Protein AF-A0A3N2MY86-F1 (afdb_monomer)

Radius of gyration: 23.0 Å; Cα contacts (8 Å, |Δi|>4): 334; chains: 1; bounding box: 33×44×79 Å

Secondary structure (DSSP, 8-state):
-HHHHHHHHHHHHHHTTSSSSSGGG----EEEEEEEESSEEETTEEEEETTSEEEEEEEEEE-SSS-EEE--EEEEETTEEEEEE-TTPEEEEE-TTSPSEEEEEEEEEEEEETTS--EEEEEEEEEEEESSGGGS-SSPBPSEEEEEEEE---

Mean predicted aligned error: 8.92 Å

Sequence (154 aa):
MKKLLYLLLLLPLAFAVSSCSDDDNKVPDVTIRTTVSGGVMKDNVIYVVQGETLGVEVTMVNHTGDDGQMGVITFFLDHYNIGQALSPEVFEIDTESMPLGIHLLQAQMPVYVVNYPICWGYFDYPVKVVASADDLPDTPDEPTITGSVTIKND

Nearest PDB structures (foldseek):
  5oj6-assembly1_B-2  TM=5.202E-01  e=7.966E-02  Gallus gallus
  5x83-assembly1_A  TM=4.867E-01  e=2.091E+00  Homo sapiens
  5gni-assembly1_B  TM=3.822E-01  e=2.202E+00  Homo sapiens
  1s9c-assembly6_L  TM=3.381E-01  e=8.481E+00  Homo sapiens

pLDDT: mean 87.94, std 14.54, range [45.03, 98.31]

Structure (mmCIF, N/CA/C/O backbone):
data_AF-A0A3N2MY86-F1
#
_entry.id   AF-A0A3N2MY86-F1
#
loop_
_atom_site.group_PDB
_atom_site.id
_atom_site.type_symbol
_atom_site.label_atom_id
_atom_site.label_alt_id
_atom_site.label_comp_id
_atom_site.label_asym_id
_atom_site.label_entity_id
_atom_site.label_seq_id
_atom_site.pdbx_PDB_ins_code
_atom_site.Cartn_x
_atom_site.Cartn_y
_atom_site.Cartn_z
_atom_site.occupancy
_atom_site.B_iso_or_equiv
_atom_site.auth_seq_id
_atom_site.auth_comp_id
_atom_site.auth_asym_id
_atom_site.auth_atom_id
_atom_site.pdbx_PDB_model_num
ATOM 1 N N . MET A 1 1 ? 15.349 25.461 -61.480 1.00 52.12 1 MET A N 1
ATOM 2 C CA . MET A 1 1 ? 16.018 25.694 -60.177 1.00 52.12 1 MET A CA 1
ATOM 3 C C . MET A 1 1 ? 15.072 26.159 -59.063 1.00 52.12 1 MET A C 1
ATOM 5 O O . MET A 1 1 ? 15.226 25.689 -57.951 1.00 52.12 1 MET A O 1
ATOM 9 N N . LYS A 1 2 ? 14.045 26.989 -59.323 1.00 55.88 2 LYS A N 1
ATOM 10 C CA . LYS A 1 2 ? 13.108 27.459 -58.272 1.00 55.88 2 LYS A CA 1
ATOM 11 C C . LYS A 1 2 ? 12.233 26.351 -57.652 1.00 55.88 2 LYS A C 1
ATOM 13 O O . LYS A 1 2 ? 11.945 26.395 -56.470 1.00 55.88 2 LYS A O 1
ATOM 18 N N . LYS A 1 3 ? 11.872 25.318 -58.428 1.00 59.22 3 LYS A N 1
ATOM 19 C CA . LYS A 1 3 ? 11.037 24.188 -57.968 1.00 59.22 3 LYS A CA 1
ATOM 20 C C . LYS A 1 3 ? 11.732 23.251 -56.965 1.00 59.22 3 LYS A C 1
ATOM 22 O O . LYS A 1 3 ? 11.047 22.617 -56.179 1.00 59.22 3 LYS A O 1
ATOM 27 N N . LEU A 1 4 ? 13.070 23.203 -56.964 1.00 69.06 4 LEU A N 1
ATOM 28 C CA . LEU A 1 4 ? 13.841 22.383 -56.019 1.00 69.06 4 LEU A CA 1
ATOM 29 C C . LEU A 1 4 ? 13.931 23.040 -54.629 1.00 69.06 4 LEU A C 1
ATOM 31 O O . LEU A 1 4 ? 13.906 22.351 -53.618 1.00 69.06 4 LEU A O 1
ATOM 35 N N . LEU A 1 5 ? 13.979 24.378 -54.584 1.00 66.56 5 LEU A N 1
ATOM 36 C CA . LEU A 1 5 ? 13.996 25.158 -53.340 1.00 66.56 5 LEU A CA 1
ATOM 37 C C . LEU A 1 5 ? 12.695 25.000 -52.541 1.00 66.56 5 LEU A C 1
ATOM 39 O O . LEU A 1 5 ? 12.749 24.870 -51.324 1.00 66.56 5 LEU A O 1
ATOM 43 N N . TYR A 1 6 ? 11.540 24.935 -53.216 1.00 69.06 6 TYR A N 1
ATOM 44 C CA . TYR A 1 6 ? 10.259 24.664 -52.551 1.00 69.06 6 TYR A CA 1
ATOM 45 C C . TYR A 1 6 ? 10.189 23.251 -51.946 1.00 69.06 6 TYR A C 1
ATOM 47 O O . TYR A 1 6 ? 9.559 23.070 -50.911 1.00 69.06 6 TYR A O 1
ATOM 55 N N . LEU A 1 7 ? 10.866 22.266 -52.548 1.00 67.62 7 LEU A N 1
ATOM 56 C CA . LEU A 1 7 ? 10.929 20.894 -52.030 1.00 67.62 7 LEU A CA 1
ATOM 57 C C . LEU A 1 7 ? 11.867 20.778 -50.812 1.00 67.62 7 LEU A C 1
ATOM 59 O O . LEU A 1 7 ? 11.556 20.065 -49.865 1.00 67.62 7 LEU A O 1
ATOM 63 N N . LEU A 1 8 ? 12.974 21.530 -50.799 1.00 70.12 8 LEU A N 1
ATOM 64 C CA . LEU A 1 8 ? 13.902 21.616 -49.661 1.00 70.12 8 LEU A CA 1
ATOM 65 C C . LEU A 1 8 ? 13.293 22.319 -48.435 1.00 70.12 8 LEU A C 1
ATOM 67 O O . LEU A 1 8 ? 13.611 21.953 -47.309 1.00 70.12 8 LEU A O 1
ATOM 71 N N . LEU A 1 9 ? 12.393 23.285 -48.643 1.00 71.62 9 LEU A N 1
ATOM 72 C CA . LEU A 1 9 ? 11.660 23.975 -47.570 1.00 71.62 9 LEU A CA 1
ATOM 73 C C . LEU A 1 9 ? 10.541 23.127 -46.938 1.00 71.62 9 LEU A C 1
ATOM 75 O O . LEU A 1 9 ? 10.149 23.398 -45.808 1.00 71.62 9 LEU A O 1
ATOM 79 N N . LEU A 1 10 ? 10.052 22.095 -47.635 1.00 67.50 10 LEU A N 1
ATOM 80 C CA . LEU A 1 10 ? 9.068 21.134 -47.110 1.00 67.50 10 LEU A CA 1
ATOM 81 C C . LEU A 1 10 ? 9.710 19.966 -46.345 1.00 67.50 10 LEU A C 1
ATOM 83 O O . LEU A 1 10 ? 9.037 19.294 -45.568 1.00 67.50 10 LEU A O 1
ATOM 87 N N . LEU A 1 11 ? 11.012 19.741 -46.532 1.00 66.69 11 LEU A N 1
ATOM 88 C CA . LEU A 1 11 ? 11.768 18.675 -45.881 1.00 66.69 11 LEU A CA 1
ATOM 89 C C . LEU A 1 11 ? 11.749 18.741 -44.333 1.00 66.69 11 LEU A C 1
ATOM 91 O O . LEU A 1 11 ? 11.503 17.704 -43.721 1.00 66.69 11 LEU A O 1
ATOM 95 N N . PRO A 1 12 ? 11.922 19.905 -43.666 1.00 66.06 12 PRO A N 1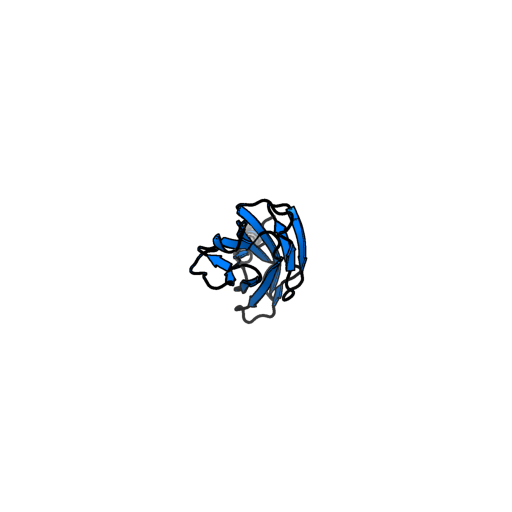
ATOM 96 C CA . PRO A 1 12 ? 11.837 19.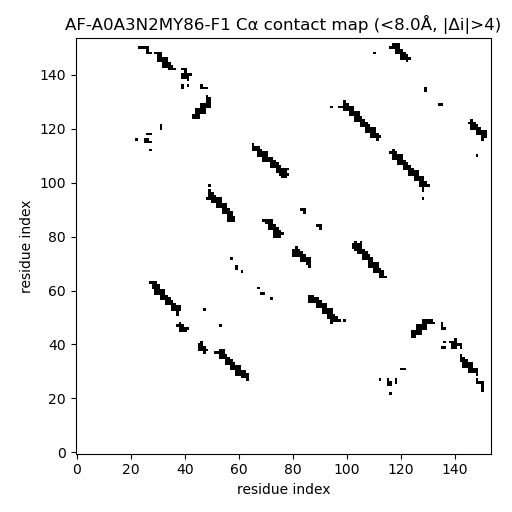971 -42.204 1.00 66.06 12 PRO A CA 1
ATOM 97 C C . PRO A 1 12 ? 10.427 19.701 -41.650 1.00 66.06 12 PRO A C 1
ATOM 99 O O . PRO A 1 12 ? 10.318 19.219 -40.528 1.00 66.06 12 PRO A O 1
ATOM 102 N N . LEU A 1 13 ? 9.350 19.922 -42.421 1.00 61.88 13 LEU A N 1
ATOM 103 C CA . LEU A 1 13 ? 7.991 19.542 -41.998 1.00 61.88 13 LEU A CA 1
ATOM 104 C C . LEU A 1 13 ? 7.772 18.022 -42.034 1.00 61.88 13 LEU A C 1
ATOM 106 O O . LEU A 1 13 ? 7.008 17.504 -41.226 1.00 61.88 13 LEU A O 1
ATOM 110 N N . ALA A 1 14 ? 8.452 17.305 -42.935 1.00 60.44 14 ALA A N 1
ATOM 111 C CA . ALA A 1 14 ? 8.375 15.846 -43.015 1.00 60.44 14 ALA A CA 1
ATOM 112 C C . ALA A 1 14 ? 9.089 15.145 -41.842 1.00 60.44 14 ALA A C 1
ATOM 114 O O . ALA A 1 14 ? 8.713 14.034 -41.483 1.00 60.44 14 ALA A O 1
ATOM 115 N N . PHE A 1 15 ? 10.075 15.803 -41.221 1.00 58.47 15 PHE A N 1
ATOM 116 C CA . PHE A 1 15 ? 10.770 15.308 -40.024 1.00 58.47 15 PHE A CA 1
ATOM 117 C C . PHE A 1 15 ? 10.183 15.837 -38.704 1.00 58.47 15 PHE A C 1
ATOM 119 O O . PHE A 1 15 ? 10.500 15.311 -37.643 1.00 58.47 15 PHE A O 1
ATOM 126 N N . ALA A 1 16 ? 9.310 16.849 -38.743 1.00 55.91 16 ALA A N 1
ATOM 127 C CA . ALA A 1 16 ? 8.675 17.406 -37.546 1.00 55.91 16 ALA A CA 1
ATOM 128 C C . ALA A 1 16 ? 7.523 16.540 -36.995 1.00 55.91 16 ALA A C 1
ATOM 130 O O . ALA A 1 16 ? 7.102 16.746 -35.863 1.00 55.91 16 ALA A O 1
ATOM 131 N N . VAL A 1 17 ? 7.015 15.573 -37.768 1.00 52.97 17 VAL A N 1
ATOM 132 C CA . VAL A 1 17 ? 5.891 14.703 -37.364 1.00 52.97 17 VAL A CA 1
ATOM 133 C C . VAL A 1 17 ? 6.319 13.342 -36.806 1.00 52.97 17 VAL A C 1
ATOM 135 O O . VAL A 1 17 ? 5.466 12.586 -36.361 1.00 52.97 17 VAL A O 1
ATOM 138 N N . SER A 1 18 ? 7.616 13.013 -36.802 1.00 51.50 18 SER A N 1
ATOM 139 C CA . SER A 1 18 ? 8.120 11.721 -36.304 1.00 51.50 18 SER A CA 1
ATOM 140 C C . SER A 1 18 ? 8.652 11.763 -34.865 1.00 51.50 18 SER A C 1
ATOM 142 O O . SER A 1 18 ? 9.237 10.784 -34.420 1.00 51.50 18 SER A O 1
ATOM 144 N N . SER A 1 19 ? 8.510 12.887 -34.152 1.00 45.56 19 SER A N 1
ATOM 145 C CA . SER A 1 19 ? 9.063 13.067 -32.794 1.00 45.56 19 SER A CA 1
ATOM 146 C C . SER A 1 19 ? 8.036 12.902 -31.663 1.00 45.56 19 SER A C 1
ATOM 148 O O . SER A 1 19 ? 8.399 13.068 -30.503 1.00 45.56 19 SER A O 1
ATOM 150 N N . CYS A 1 20 ? 6.774 12.601 -31.969 1.00 51.84 20 CYS A N 1
ATOM 151 C CA . CYS A 1 20 ? 5.710 12.494 -30.969 1.00 51.84 20 CYS A CA 1
ATOM 152 C C . CYS A 1 20 ? 4.782 11.323 -31.312 1.00 51.84 20 CYS A C 1
ATOM 154 O O . CYS A 1 20 ? 3.757 11.550 -31.954 1.00 51.84 20 CYS A O 1
ATOM 156 N N . SER A 1 21 ? 5.114 10.087 -30.923 1.00 46.88 21 SER A N 1
ATOM 157 C CA . SER A 1 21 ? 4.072 9.044 -30.870 1.00 46.88 21 SER A CA 1
ATOM 158 C C . SER A 1 21 ? 4.313 7.839 -29.956 1.00 46.88 21 SER A C 1
ATOM 160 O O . SER A 1 21 ? 3.314 7.227 -29.598 1.00 46.88 21 SER A O 1
ATOM 162 N N . ASP A 1 22 ? 5.543 7.494 -29.546 1.00 51.03 22 ASP A N 1
ATOM 163 C CA . ASP A 1 22 ? 5.768 6.163 -28.932 1.00 51.03 22 ASP A CA 1
ATOM 164 C C . ASP A 1 22 ? 6.280 6.137 -27.481 1.00 51.03 22 ASP A C 1
ATOM 166 O O . ASP A 1 22 ? 6.090 5.123 -26.811 1.00 51.03 22 ASP A O 1
ATOM 170 N N . ASP A 1 23 ? 6.877 7.209 -26.951 1.00 51.72 23 ASP A N 1
ATOM 171 C CA . ASP A 1 23 ? 7.450 7.169 -25.590 1.00 51.72 23 ASP A CA 1
ATOM 172 C C . ASP A 1 23 ? 6.428 7.464 -24.473 1.00 51.72 23 ASP A C 1
ATOM 174 O O . ASP A 1 23 ? 6.613 7.016 -23.341 1.00 51.72 23 ASP A O 1
ATOM 178 N N . ASP A 1 24 ? 5.305 8.121 -24.784 1.00 55.88 24 ASP A N 1
ATOM 179 C CA . ASP A 1 24 ? 4.313 8.558 -23.781 1.00 55.88 24 ASP A CA 1
ATOM 180 C C . ASP A 1 24 ? 3.449 7.414 -23.212 1.00 55.88 24 ASP A C 1
ATOM 182 O O . ASP A 1 24 ? 2.690 7.623 -22.272 1.00 55.88 24 ASP A O 1
ATOM 186 N N . ASN A 1 25 ? 3.567 6.195 -23.750 1.00 66.38 25 ASN A N 1
ATOM 187 C CA . ASN A 1 25 ? 2.844 5.005 -23.274 1.00 66.38 25 ASN A CA 1
ATOM 188 C C . ASN A 1 25 ? 3.780 3.872 -22.834 1.00 66.38 25 ASN A C 1
ATOM 190 O O . ASN A 1 25 ? 3.329 2.746 -22.601 1.00 66.38 25 ASN A O 1
ATOM 194 N N . LYS A 1 26 ? 5.086 4.137 -22.729 1.00 85.19 26 LYS A N 1
ATOM 195 C CA . LYS A 1 26 ? 6.071 3.115 -22.380 1.00 85.19 26 LYS A CA 1
ATOM 196 C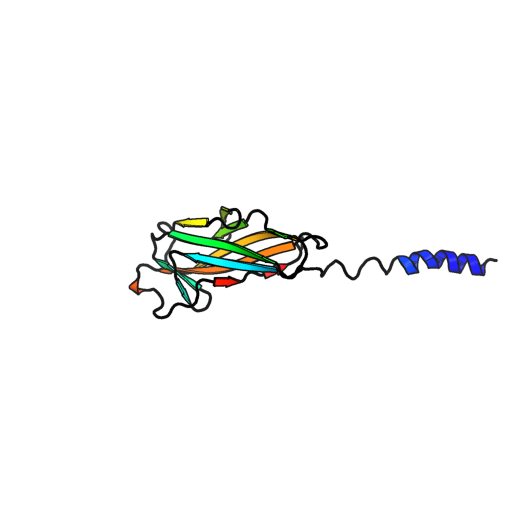 C . LYS A 1 26 ? 6.117 2.888 -20.863 1.00 85.19 26 LYS A C 1
ATOM 198 O O . LYS A 1 26 ? 7.066 3.275 -20.191 1.00 85.19 26 LYS A O 1
ATOM 203 N N . VAL A 1 27 ? 5.082 2.251 -20.321 1.00 89.62 27 VAL A N 1
ATOM 204 C CA . VAL A 1 27 ? 5.042 1.784 -18.924 1.00 89.62 27 VAL A CA 1
ATOM 205 C C . VAL A 1 27 ? 5.741 0.418 -18.837 1.00 89.62 27 VAL A C 1
ATOM 207 O O . VAL A 1 27 ? 5.442 -0.453 -19.657 1.00 89.62 27 VAL A O 1
ATOM 210 N N . PRO A 1 28 ? 6.676 0.197 -17.894 1.00 92.25 28 PRO A N 1
ATOM 211 C CA . PRO A 1 28 ? 7.318 -1.101 -17.737 1.00 92.25 28 PRO A CA 1
ATOM 212 C C . PRO A 1 28 ? 6.335 -2.144 -17.195 1.00 92.25 28 PRO A C 1
ATOM 214 O O . PRO A 1 28 ? 5.524 -1.850 -16.318 1.00 92.25 28 PRO A O 1
ATOM 217 N N . ASP A 1 29 ? 6.447 -3.378 -17.687 1.00 93.44 29 ASP A N 1
ATOM 218 C CA . ASP A 1 29 ? 5.711 -4.534 -17.167 1.00 93.44 29 ASP A CA 1
ATOM 219 C C . ASP A 1 29 ? 6.277 -4.960 -15.802 1.00 93.44 29 ASP A C 1
ATOM 221 O O . ASP A 1 29 ? 7.191 -5.786 -15.691 1.00 93.44 29 ASP A O 1
ATOM 225 N N . VAL A 1 30 ? 5.774 -4.321 -14.748 1.00 93.31 30 VAL A N 1
ATOM 226 C CA . VAL A 1 30 ? 6.101 -4.634 -13.358 1.00 93.31 30 VAL A CA 1
ATOM 227 C C . VAL A 1 30 ? 4.827 -4.708 -12.524 1.00 93.31 30 VAL A C 1
ATOM 229 O O . VAL A 1 30 ? 3.867 -3.972 -12.744 1.00 93.31 30 VAL A O 1
ATOM 232 N N . THR A 1 31 ? 4.841 -5.574 -11.517 1.00 93.69 31 THR A N 1
ATOM 233 C CA . THR A 1 31 ? 3.756 -5.713 -10.544 1.00 93.69 31 THR A CA 1
ATOM 234 C C . THR A 1 31 ? 4.220 -5.181 -9.194 1.00 93.69 31 THR A C 1
ATOM 236 O O . THR A 1 31 ? 5.184 -5.701 -8.629 1.00 93.69 31 THR A O 1
ATOM 239 N N . ILE A 1 32 ? 3.525 -4.179 -8.651 1.00 94.56 32 ILE A N 1
ATOM 240 C CA . ILE A 1 32 ? 3.688 -3.782 -7.246 1.00 94.56 32 ILE A CA 1
ATOM 241 C C . ILE A 1 32 ? 2.877 -4.755 -6.401 1.00 94.56 32 ILE A C 1
ATOM 243 O O . ILE A 1 32 ? 1.665 -4.867 -6.581 1.00 94.56 32 ILE A O 1
ATOM 247 N N . ARG A 1 33 ? 3.542 -5.473 -5.504 1.00 93.81 33 ARG A N 1
ATOM 248 C CA . ARG A 1 33 ? 2.920 -6.450 -4.616 1.00 93.81 33 ARG A CA 1
ATOM 249 C C . ARG A 1 33 ? 3.025 -5.967 -3.184 1.00 93.81 33 ARG A C 1
ATOM 251 O O . ARG A 1 33 ? 4.130 -5.737 -2.703 1.00 93.81 33 ARG A O 1
ATOM 258 N N . THR A 1 34 ? 1.893 -5.905 -2.501 1.00 92.88 34 THR A N 1
ATOM 259 C CA . THR A 1 34 ? 1.843 -5.574 -1.079 1.00 92.88 34 THR A CA 1
ATOM 260 C C . THR A 1 34 ? 1.403 -6.793 -0.287 1.00 92.88 34 THR A C 1
ATOM 262 O O . THR A 1 34 ? 0.421 -7.437 -0.653 1.00 92.88 34 THR A O 1
ATOM 265 N N . THR A 1 35 ? 2.116 -7.101 0.787 1.00 94.50 35 THR A N 1
ATOM 266 C CA . THR A 1 35 ? 1.754 -8.142 1.749 1.00 94.50 35 THR A CA 1
ATOM 267 C C . THR A 1 35 ? 1.371 -7.480 3.063 1.00 94.50 35 THR A C 1
ATOM 269 O O . THR A 1 35 ? 2.051 -6.558 3.519 1.00 94.50 35 THR A O 1
ATOM 272 N N . VAL A 1 36 ? 0.286 -7.951 3.670 1.00 94.62 36 VAL A N 1
ATOM 273 C CA . VAL A 1 36 ? -0.224 -7.423 4.938 1.00 94.62 36 VAL A CA 1
ATOM 274 C C . VAL A 1 36 ? 0.011 -8.416 6.076 1.00 94.62 36 VAL A C 1
ATOM 276 O O . VAL A 1 36 ? -0.175 -9.622 5.908 1.00 94.62 36 VAL A O 1
ATOM 279 N N . SER A 1 37 ? 0.393 -7.908 7.247 1.00 95.88 37 SER A N 1
ATOM 280 C CA . SER A 1 37 ? 0.499 -8.660 8.502 1.00 95.88 37 SER A CA 1
ATOM 281 C C . SER A 1 37 ? -0.211 -7.925 9.645 1.00 95.88 37 SER A C 1
ATOM 283 O O . SER A 1 37 ? -0.507 -6.738 9.540 1.00 95.88 37 SER A O 1
ATOM 285 N N . GLY A 1 38 ? -0.562 -8.639 10.720 1.00 93.50 38 GLY A N 1
ATOM 286 C CA . GLY A 1 38 ? -1.321 -8.070 11.850 1.00 93.50 38 GLY A CA 1
ATOM 287 C C . GLY A 1 38 ? -2.798 -7.764 11.552 1.00 93.50 38 GLY A C 1
ATOM 288 O O . GLY A 1 38 ? -3.549 -7.386 12.444 1.00 93.50 38 GLY A O 1
ATOM 289 N N . GLY A 1 39 ? -3.238 -7.997 10.314 1.00 92.94 39 GLY A N 1
ATOM 290 C CA . GLY A 1 39 ? -4.628 -7.941 9.882 1.00 92.94 39 GLY A CA 1
ATOM 291 C C . GLY A 1 39 ? -4.970 -9.093 8.940 1.00 92.94 39 GLY A C 1
ATOM 292 O O . GLY A 1 39 ? -4.113 -9.897 8.566 1.00 92.94 39 GLY A O 1
ATOM 293 N N . VAL A 1 40 ? -6.236 -9.164 8.548 1.00 95.06 40 VAL A N 1
ATOM 294 C CA . VAL A 1 40 ? -6.757 -10.147 7.588 1.00 95.06 40 VAL A CA 1
ATOM 295 C C . VAL A 1 40 ? -7.413 -9.427 6.421 1.00 95.06 40 VAL A C 1
ATOM 297 O O . VAL A 1 40 ? -7.929 -8.327 6.590 1.00 95.06 40 VAL A O 1
ATOM 300 N N . MET A 1 41 ? -7.420 -10.024 5.234 1.00 93.75 41 MET A N 1
ATOM 301 C CA . MET A 1 41 ? -8.107 -9.432 4.088 1.00 93.75 41 MET A CA 1
ATOM 302 C C . MET A 1 41 ? -9.436 -10.113 3.812 1.00 93.75 41 MET A C 1
ATOM 304 O O . MET A 1 41 ? -9.552 -11.329 3.952 1.00 93.75 41 MET A O 1
ATOM 308 N N . LYS A 1 42 ? -10.431 -9.333 3.390 1.00 94.12 42 LYS A N 1
ATOM 309 C CA . LYS A 1 42 ? -11.663 -9.854 2.806 1.00 94.12 42 LYS A CA 1
ATOM 310 C C . LYS A 1 42 ? -12.251 -8.869 1.809 1.00 94.12 42 LYS A C 1
ATOM 312 O O . LYS A 1 42 ? -12.383 -7.695 2.139 1.00 94.12 42 LYS A O 1
ATOM 317 N N . ASP A 1 43 ? -12.605 -9.339 0.614 1.00 91.69 43 ASP A N 1
ATOM 318 C CA . ASP A 1 43 ? -13.295 -8.536 -0.409 1.00 91.69 43 ASP A CA 1
ATOM 319 C C . ASP A 1 43 ? -12.565 -7.207 -0.709 1.00 91.69 43 ASP A C 1
ATOM 321 O O . ASP A 1 43 ? -13.168 -6.136 -0.766 1.00 91.69 43 ASP A O 1
ATOM 325 N N . ASN A 1 44 ? -11.234 -7.278 -0.856 1.00 91.25 44 ASN A N 1
ATOM 326 C CA . ASN A 1 44 ? -10.337 -6.131 -1.073 1.00 91.25 44 ASN A CA 1
ATOM 327 C C . ASN A 1 44 ? -10.293 -5.099 0.074 1.00 91.25 44 ASN A C 1
ATOM 329 O O . ASN A 1 44 ? -9.809 -3.986 -0.125 1.00 91.25 44 ASN A O 1
ATOM 333 N N . VAL A 1 45 ? -10.744 -5.465 1.275 1.00 95.12 45 VAL A N 1
ATOM 334 C CA . VAL A 1 45 ? -10.639 -4.658 2.495 1.00 95.12 45 VAL A CA 1
ATOM 335 C C . VAL A 1 45 ? -9.685 -5.334 3.472 1.00 95.12 45 VAL A C 1
ATOM 337 O O . VAL A 1 45 ? -9.781 -6.536 3.722 1.00 95.12 45 VAL A O 1
ATOM 340 N N . ILE A 1 46 ? -8.772 -4.555 4.046 1.00 96.50 46 ILE A N 1
ATOM 341 C CA . ILE A 1 46 ? -7.910 -4.993 5.146 1.00 96.50 46 ILE A CA 1
ATOM 342 C C . ILE A 1 46 ? -8.680 -4.792 6.449 1.00 96.50 46 ILE A C 1
ATOM 344 O O . ILE A 1 46 ? -9.137 -3.691 6.722 1.00 96.50 46 ILE A O 1
ATOM 348 N N . TYR A 1 47 ? -8.809 -5.820 7.273 1.00 97.19 47 TYR A N 1
ATOM 349 C CA . TYR A 1 47 ? -9.412 -5.750 8.599 1.00 97.19 47 TYR A CA 1
ATOM 350 C C . TYR A 1 47 ? -8.320 -5.861 9.653 1.00 97.19 47 TYR A C 1
ATOM 352 O O . TYR A 1 47 ? -7.495 -6.775 9.603 1.00 97.19 47 TYR A O 1
ATOM 360 N N . VAL A 1 48 ? -8.336 -4.951 10.620 1.00 97.69 48 VAL A N 1
ATOM 361 C CA . VAL A 1 48 ? -7.395 -4.934 11.744 1.00 97.69 48 VAL A CA 1
ATOM 362 C C . VAL A 1 48 ? -8.142 -4.584 13.025 1.00 97.69 48 VAL A C 1
ATOM 364 O O . VAL A 1 48 ? -9.060 -3.761 13.014 1.00 97.69 48 VAL A O 1
ATOM 367 N N . VAL A 1 49 ? -7.783 -5.238 14.125 1.00 97.94 49 VAL A N 1
ATOM 368 C CA . VAL A 1 49 ? -8.342 -4.927 15.445 1.00 97.94 49 VAL A CA 1
ATOM 369 C C . VAL A 1 49 ? -7.647 -3.681 15.986 1.00 97.94 49 VAL A C 1
ATOM 371 O O . VAL A 1 49 ? -6.427 -3.574 15.916 1.00 97.94 49 VAL A O 1
ATOM 374 N N . GLN A 1 50 ? -8.418 -2.736 16.519 1.00 97.88 50 GLN A N 1
ATOM 375 C CA . GLN A 1 50 ? -7.883 -1.521 17.129 1.00 97.88 50 GLN A CA 1
ATOM 376 C C . GLN A 1 50 ? -6.878 -1.857 18.242 1.00 97.88 50 GLN A C 1
ATOM 378 O O . GLN A 1 50 ? -7.179 -2.649 19.135 1.00 97.88 50 GLN A O 1
ATOM 383 N N . GLY A 1 51 ? -5.707 -1.223 18.203 1.00 96.50 51 GLY A N 1
ATOM 384 C CA . GLY A 1 51 ? -4.609 -1.460 19.145 1.00 96.50 51 GLY A CA 1
ATOM 385 C C . GLY A 1 51 ? -3.614 -2.533 18.699 1.00 96.50 51 GLY A C 1
ATOM 386 O O . GLY A 1 51 ? -2.561 -2.659 19.317 1.00 96.50 51 GLY A O 1
ATOM 387 N N . GLU A 1 52 ? -3.898 -3.268 17.621 1.00 97.12 52 GLU A N 1
ATOM 388 C CA . GLU A 1 52 ? -2.915 -4.141 16.975 1.00 97.12 52 GLU A CA 1
ATOM 389 C C . GLU A 1 52 ? -2.080 -3.358 15.949 1.00 97.12 52 GLU A C 1
ATOM 391 O O . GLU A 1 52 ? -2.525 -2.352 15.384 1.00 97.12 52 GLU A O 1
ATOM 396 N N . THR A 1 53 ? -0.870 -3.837 15.667 1.00 97.56 53 THR A N 1
ATOM 397 C CA . THR A 1 53 ? -0.004 -3.249 14.636 1.00 97.56 53 THR A CA 1
ATOM 398 C C . THR A 1 53 ? -0.347 -3.818 13.265 1.00 97.56 53 THR A C 1
ATOM 400 O O . THR A 1 53 ? -0.227 -5.024 13.043 1.00 97.56 53 THR A O 1
ATOM 403 N N . LEU A 1 54 ? -0.701 -2.951 12.316 1.00 97.56 54 LEU A N 1
ATOM 404 C CA . LEU A 1 54 ? -0.848 -3.317 10.909 1.00 97.56 54 LEU A CA 1
ATOM 405 C C . LEU A 1 54 ? 0.508 -3.194 10.200 1.00 97.56 54 LEU A C 1
ATOM 407 O O . LEU A 1 54 ? 1.046 -2.096 10.074 1.00 97.56 54 LEU A O 1
ATOM 411 N N . GLY A 1 55 ? 1.048 -4.310 9.718 1.00 97.50 55 GLY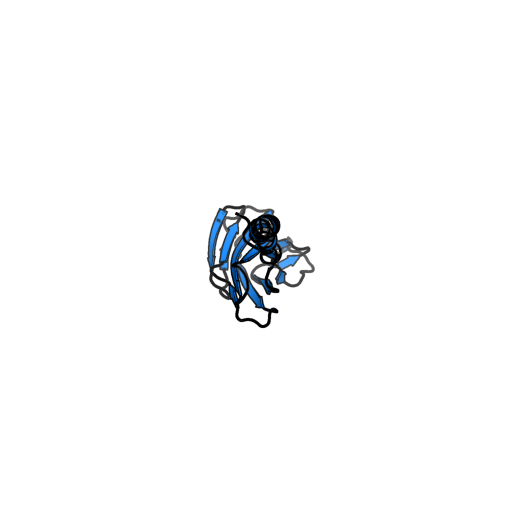 A N 1
ATOM 412 C CA . GLY A 1 55 ? 2.286 -4.341 8.940 1.00 97.50 55 GLY A CA 1
ATOM 413 C C . GLY A 1 55 ? 2.016 -4.349 7.438 1.00 97.50 55 GLY A C 1
ATOM 414 O O . GLY A 1 55 ? 1.161 -5.093 6.953 1.00 97.50 55 GLY A O 1
ATOM 415 N N . VAL A 1 56 ? 2.762 -3.531 6.697 1.00 97.06 56 VAL A N 1
ATOM 416 C CA . VAL A 1 56 ? 2.635 -3.383 5.244 1.00 97.06 56 VAL A CA 1
ATOM 417 C C . VAL A 1 56 ? 4.009 -3.533 4.597 1.00 97.06 56 VAL A C 1
ATOM 419 O O . VAL A 1 56 ? 4.868 -2.664 4.728 1.00 97.06 56 VAL A O 1
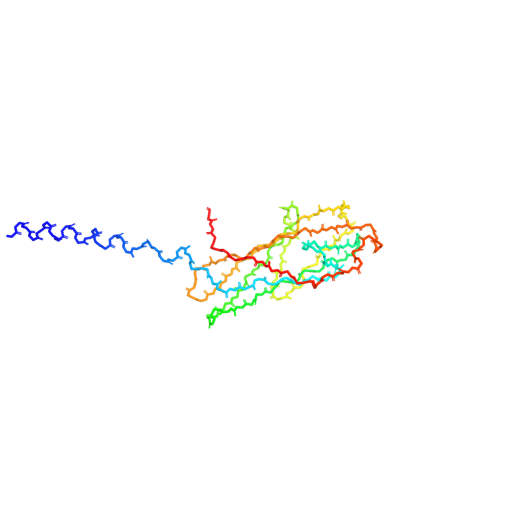ATOM 422 N N . GLU A 1 57 ? 4.220 -4.629 3.877 1.00 97.06 57 GLU A N 1
ATOM 423 C CA . GLU A 1 57 ? 5.435 -4.871 3.093 1.00 97.06 57 GLU A CA 1
ATOM 424 C C . GLU A 1 57 ? 5.132 -4.648 1.615 1.00 97.06 57 GLU A C 1
ATOM 426 O O . GLU A 1 57 ? 4.220 -5.271 1.075 1.00 97.06 57 GLU A O 1
ATOM 431 N N . VAL A 1 58 ? 5.892 -3.790 0.937 1.00 96.12 58 VAL A N 1
ATOM 432 C CA . VAL A 1 58 ? 5.706 -3.523 -0.496 1.00 96.12 58 VAL A CA 1
ATOM 433 C C . VAL A 1 58 ? 6.935 -3.994 -1.257 1.00 96.12 58 VAL A C 1
ATOM 435 O O . VAL A 1 58 ? 8.063 -3.638 -0.925 1.00 96.12 58 VAL A O 1
ATOM 438 N N . THR A 1 59 ? 6.705 -4.770 -2.309 1.00 95.81 59 THR A N 1
ATOM 439 C CA . THR A 1 59 ? 7.727 -5.338 -3.188 1.00 95.81 59 THR A CA 1
ATOM 440 C C . THR A 1 59 ? 7.369 -5.098 -4.651 1.00 95.81 59 THR A C 1
ATOM 442 O O . THR A 1 59 ? 6.232 -4.772 -4.994 1.00 95.81 59 THR A O 1
ATOM 445 N N . MET A 1 60 ? 8.349 -5.262 -5.537 1.00 94.62 60 MET A N 1
ATOM 446 C CA . MET A 1 60 ? 8.155 -5.164 -6.981 1.00 94.62 60 MET A CA 1
ATOM 447 C C . MET A 1 60 ? 8.575 -6.475 -7.644 1.00 94.62 60 MET A C 1
ATOM 449 O O . MET A 1 60 ? 9.682 -6.963 -7.419 1.00 94.62 60 MET A O 1
ATOM 453 N N . VAL A 1 61 ? 7.713 -7.015 -8.502 1.00 94.31 61 VAL A N 1
ATOM 454 C CA . VAL A 1 61 ? 8.053 -8.113 -9.411 1.00 94.31 61 VAL A CA 1
ATOM 455 C C . VAL A 1 61 ? 8.251 -7.526 -10.803 1.00 94.31 61 VAL A C 1
ATOM 457 O O . VAL A 1 61 ? 7.332 -6.932 -11.360 1.00 94.31 61 VAL A O 1
ATOM 460 N N . ASN A 1 62 ? 9.457 -7.659 -11.352 1.00 94.44 62 ASN A N 1
ATOM 461 C CA . ASN A 1 62 ? 9.806 -7.125 -12.667 1.00 94.44 62 ASN A CA 1
ATOM 462 C C . ASN A 1 62 ? 9.719 -8.221 -13.741 1.00 94.44 62 ASN A C 1
ATOM 464 O O . ASN A 1 62 ? 10.390 -9.249 -13.624 1.00 94.44 62 ASN A O 1
ATOM 468 N N . HIS A 1 63 ? 8.918 -7.988 -14.784 1.00 94.50 63 HIS A N 1
ATOM 469 C CA . HIS A 1 63 ? 8.708 -8.915 -15.902 1.00 94.50 63 HIS A CA 1
ATOM 470 C C . HIS A 1 63 ? 9.317 -8.424 -17.225 1.00 94.50 63 HIS A C 1
ATOM 472 O O . HIS A 1 63 ? 9.252 -9.128 -18.231 1.00 94.50 63 HIS A O 1
ATOM 478 N N . THR A 1 64 ? 9.959 -7.253 -17.232 1.00 92.69 64 THR A N 1
ATOM 479 C CA . THR A 1 64 ? 10.492 -6.622 -18.454 1.00 92.69 64 THR A CA 1
ATOM 480 C C . THR A 1 64 ? 11.735 -7.305 -19.029 1.00 92.69 64 THR A C 1
ATOM 482 O O . THR A 1 64 ? 12.026 -7.144 -20.211 1.00 92.69 64 THR A O 1
ATOM 485 N N . GLY A 1 65 ? 12.480 -8.050 -18.205 1.00 92.81 65 GLY A N 1
ATOM 486 C CA . GLY A 1 65 ? 13.790 -8.609 -18.559 1.00 92.81 65 GLY A CA 1
ATOM 487 C C . GLY A 1 65 ? 14.956 -7.612 -18.478 1.00 92.81 65 GLY A C 1
ATOM 488 O O . GLY A 1 65 ? 16.104 -8.043 -18.566 1.00 92.81 65 GLY A O 1
ATOM 489 N N . ASP A 1 66 ? 14.672 -6.324 -18.269 1.00 95.06 66 ASP A N 1
ATOM 490 C CA . ASP A 1 66 ? 15.647 -5.266 -17.992 1.00 95.06 66 ASP A CA 1
ATOM 491 C C . ASP A 1 66 ? 15.811 -5.065 -16.473 1.00 95.06 66 ASP A C 1
ATOM 493 O O . ASP A 1 66 ? 14.904 -5.360 -15.690 1.00 95.06 66 ASP A O 1
ATOM 497 N N . ASP A 1 67 ? 16.955 -4.526 -16.038 1.00 96.44 67 ASP A N 1
ATOM 498 C CA . ASP A 1 67 ? 17.182 -4.195 -14.627 1.00 96.44 67 ASP A CA 1
ATOM 499 C C . ASP A 1 67 ? 16.202 -3.110 -14.159 1.00 96.44 67 ASP A C 1
ATOM 501 O O . ASP A 1 67 ? 15.943 -2.126 -14.858 1.00 96.44 67 ASP A O 1
ATOM 505 N N . GLY A 1 68 ? 15.676 -3.257 -12.943 1.00 94.69 68 GLY A N 1
ATOM 506 C CA . GLY A 1 68 ? 14.753 -2.280 -12.387 1.00 94.69 68 GLY A CA 1
ATOM 507 C C . GLY A 1 68 ? 14.602 -2.369 -10.877 1.00 94.69 68 GLY A C 1
ATOM 508 O O . GLY A 1 68 ? 14.806 -3.425 -10.278 1.00 94.69 68 GLY A O 1
ATOM 509 N N . GLN A 1 69 ? 14.233 -1.247 -10.265 1.00 95.31 69 GLN A N 1
ATOM 510 C CA . GLN A 1 69 ? 14.042 -1.116 -8.828 1.00 95.31 69 GLN A CA 1
ATOM 511 C C . GLN A 1 69 ? 13.004 -0.041 -8.487 1.00 95.31 69 GLN A C 1
ATOM 513 O O . GLN A 1 69 ? 12.793 0.922 -9.223 1.00 95.31 69 GLN A O 1
ATOM 518 N N . MET A 1 70 ? 12.377 -0.204 -7.327 1.00 95.38 70 MET A N 1
ATOM 519 C CA . MET A 1 70 ? 11.501 0.782 -6.712 1.00 95.38 70 MET A CA 1
ATOM 520 C C . MET A 1 70 ? 12.300 1.707 -5.787 1.00 95.38 70 MET A C 1
ATOM 522 O O . MET A 1 70 ? 13.187 1.251 -5.062 1.00 95.38 70 MET A O 1
ATOM 526 N N . GLY A 1 71 ? 11.997 3.003 -5.812 1.00 96.50 71 GLY A N 1
ATOM 527 C CA . GLY A 1 71 ? 12.548 3.952 -4.846 1.00 96.50 71 GLY A CA 1
ATOM 528 C C . GLY A 1 71 ? 11.816 3.921 -3.505 1.00 96.50 71 GLY A C 1
ATOM 529 O O . GLY A 1 71 ? 11.161 2.945 -3.150 1.00 96.50 71 GLY A O 1
ATOM 530 N N . VAL A 1 72 ? 11.936 5.016 -2.751 1.00 97.50 72 VAL A N 1
ATOM 531 C CA . VAL A 1 72 ? 11.289 5.159 -1.439 1.00 97.50 72 VAL A CA 1
ATOM 532 C C . VAL A 1 72 ? 9.770 5.088 -1.586 1.00 97.50 72 VAL A C 1
ATOM 534 O O . VAL A 1 72 ? 9.184 5.815 -2.393 1.00 97.50 72 VAL A O 1
ATOM 537 N N . ILE A 1 73 ? 9.139 4.244 -0.774 1.00 98.12 73 ILE A N 1
ATOM 538 C CA . ILE A 1 73 ? 7.687 4.132 -0.675 1.00 98.12 73 ILE A CA 1
ATOM 539 C C . ILE A 1 73 ? 7.213 5.193 0.309 1.00 98.12 73 ILE A C 1
ATOM 541 O O . ILE A 1 73 ? 7.730 5.282 1.420 1.00 98.12 73 ILE A O 1
ATOM 545 N N . THR A 1 74 ? 6.248 6.013 -0.095 1.00 98.31 74 THR A N 1
ATOM 546 C CA . THR A 1 74 ? 5.620 7.006 0.781 1.00 98.31 74 THR A CA 1
ATOM 547 C C . THR A 1 74 ? 4.191 6.588 1.073 1.00 98.31 74 THR A C 1
ATOM 549 O O . THR A 1 74 ? 3.402 6.450 0.138 1.00 98.31 74 THR A O 1
ATOM 552 N N . PHE A 1 75 ? 3.869 6.417 2.354 1.00 98.06 75 PHE A N 1
ATOM 553 C CA . PHE A 1 75 ? 2.557 5.975 2.815 1.00 98.06 75 PHE A CA 1
ATOM 554 C C . PHE A 1 75 ? 1.690 7.150 3.257 1.00 98.06 75 PHE A C 1
ATOM 556 O O . PHE A 1 75 ? 2.171 8.123 3.855 1.00 98.06 75 PHE A O 1
ATOM 563 N N . PHE A 1 76 ? 0.394 7.022 2.997 1.00 98.00 76 PHE A N 1
ATOM 564 C CA . PHE A 1 76 ? -0.634 7.946 3.441 1.00 98.00 76 PHE A CA 1
ATOM 565 C C . PHE A 1 76 ? -1.787 7.181 4.081 1.00 98.00 76 PHE A C 1
ATOM 567 O O . PHE A 1 76 ? -2.167 6.111 3.608 1.00 98.00 76 PHE A O 1
ATOM 574 N N . LEU A 1 77 ? -2.361 7.762 5.126 1.00 97.19 77 LEU A N 1
ATOM 575 C CA . LEU A 1 77 ? -3.601 7.314 5.741 1.00 97.19 77 LEU A CA 1
ATOM 576 C C . LEU A 1 77 ? -4.603 8.457 5.668 1.00 97.19 77 LEU A C 1
ATOM 578 O O . LEU A 1 77 ? -4.307 9.565 6.115 1.00 97.19 77 LEU A O 1
ATOM 582 N N . ASP A 1 78 ? -5.762 8.212 5.067 1.00 97.00 78 ASP A N 1
ATOM 583 C CA . ASP A 1 78 ? -6.795 9.227 4.848 1.00 97.00 78 ASP A CA 1
ATOM 584 C C . ASP A 1 78 ? -6.235 10.506 4.193 1.00 97.00 78 ASP A C 1
ATOM 586 O O . ASP A 1 78 ? -6.620 11.621 4.539 1.00 97.00 78 ASP A O 1
ATOM 590 N N . HIS A 1 79 ? -5.334 10.340 3.215 1.00 96.50 79 HIS A N 1
ATOM 591 C CA . HIS A 1 79 ? -4.594 11.401 2.510 1.00 96.50 79 HIS A CA 1
ATOM 592 C C . HIS A 1 79 ? -3.520 12.139 3.335 1.00 96.50 79 HIS A C 1
ATOM 594 O O . HIS A 1 79 ? -2.837 13.018 2.801 1.00 96.50 79 HIS A O 1
ATOM 600 N N . TYR A 1 80 ? -3.308 11.789 4.606 1.00 97.12 80 TYR A N 1
ATOM 601 C CA . TYR A 1 80 ? -2.227 12.335 5.429 1.00 97.12 80 TYR A CA 1
ATOM 602 C C . TYR A 1 80 ? -0.974 11.478 5.313 1.00 97.12 80 TYR A C 1
ATOM 604 O O . TYR A 1 80 ? -1.041 10.264 5.446 1.00 97.12 80 TYR A O 1
ATOM 612 N N . ASN A 1 81 ? 0.184 12.101 5.091 1.00 97.38 81 ASN A N 1
ATOM 613 C CA . ASN A 1 81 ? 1.461 11.390 5.071 1.00 97.38 81 ASN A CA 1
ATOM 614 C C . ASN A 1 81 ? 1.759 10.796 6.456 1.00 97.38 81 ASN A C 1
ATOM 616 O O . ASN A 1 81 ? 1.791 11.541 7.436 1.00 97.38 81 ASN A O 1
ATOM 620 N N . ILE A 1 82 ? 1.988 9.484 6.521 1.00 97.19 82 ILE A N 1
ATOM 621 C CA . ILE A 1 82 ? 2.275 8.771 7.778 1.00 97.19 82 ILE A CA 1
ATOM 622 C C . ILE A 1 82 ? 3.721 8.281 7.875 1.00 97.19 82 ILE A C 1
ATOM 624 O O . ILE A 1 82 ? 4.159 7.886 8.951 1.00 97.19 82 ILE A O 1
ATOM 628 N N . GLY A 1 83 ? 4.478 8.318 6.776 1.00 97.75 83 GLY A N 1
ATOM 629 C CA . GLY A 1 83 ? 5.881 7.927 6.777 1.00 97.75 83 GLY A CA 1
ATOM 630 C C . GLY A 1 83 ? 6.361 7.339 5.458 1.00 97.75 83 GLY A C 1
ATOM 631 O O . GLY A 1 83 ? 5.711 7.441 4.412 1.00 97.75 83 GLY A O 1
ATOM 632 N N . GLN A 1 84 ? 7.554 6.753 5.519 1.00 97.81 84 GLN A N 1
ATOM 633 C CA . GLN A 1 84 ? 8.256 6.182 4.379 1.00 97.81 84 GLN A CA 1
ATOM 634 C C . GLN A 1 84 ? 8.945 4.871 4.761 1.00 97.81 84 GLN A C 1
ATOM 636 O O . GLN A 1 84 ? 9.357 4.712 5.908 1.00 97.81 84 GLN A O 1
ATOM 641 N N . ALA A 1 85 ? 9.117 3.979 3.787 1.00 97.50 85 ALA A N 1
ATOM 642 C CA . ALA A 1 85 ? 9.927 2.767 3.921 1.00 97.50 85 ALA A CA 1
ATOM 643 C C . ALA A 1 85 ? 10.688 2.464 2.624 1.00 97.50 85 ALA A C 1
ATOM 645 O O . ALA A 1 85 ? 10.345 2.966 1.544 1.00 97.50 85 ALA A O 1
ATOM 646 N N . LEU A 1 86 ? 11.718 1.627 2.723 1.00 96.69 86 LEU A N 1
ATOM 647 C CA . LEU A 1 86 ? 12.386 1.027 1.570 1.00 96.69 86 LEU A CA 1
ATOM 648 C C . LEU A 1 86 ? 11.844 -0.384 1.348 1.00 96.69 86 LEU A C 1
ATOM 650 O O . LEU A 1 86 ? 11.559 -1.086 2.301 1.00 96.69 86 LEU A O 1
ATOM 654 N N . SER A 1 87 ? 11.738 -0.847 0.104 1.00 94.88 87 SER A N 1
ATOM 655 C CA . SER A 1 87 ? 11.434 -2.264 -0.149 1.00 94.88 87 SER A CA 1
ATOM 656 C C . SER A 1 87 ? 12.656 -3.141 0.166 1.00 94.88 87 SER A C 1
ATOM 658 O O . SER A 1 87 ? 13.754 -2.788 -0.275 1.00 94.88 87 SER A O 1
ATOM 660 N N . PRO A 1 88 ? 12.502 -4.324 0.797 1.00 94.38 88 PRO A N 1
ATOM 661 C CA . PRO A 1 88 ? 11.263 -4.956 1.265 1.00 94.38 88 PRO A CA 1
ATOM 662 C C . PRO A 1 88 ? 11.053 -4.794 2.788 1.00 94.38 88 PRO A C 1
ATOM 664 O O . PRO A 1 88 ? 10.748 -5.759 3.478 1.00 94.38 88 PRO A O 1
ATOM 667 N N . GLU A 1 89 ? 11.304 -3.616 3.356 1.00 96.12 89 GLU A N 1
ATOM 668 C CA . GLU A 1 89 ? 11.045 -3.361 4.777 1.00 96.12 89 GLU A CA 1
ATOM 669 C C . GLU A 1 89 ? 9.535 -3.293 5.049 1.00 96.12 89 GLU A C 1
ATOM 671 O O . GLU A 1 89 ? 8.758 -2.765 4.246 1.00 96.12 89 GLU A O 1
ATOM 676 N N . VAL A 1 90 ? 9.127 -3.815 6.207 1.00 97.44 90 VAL A N 1
ATOM 677 C CA . VAL A 1 90 ? 7.749 -3.721 6.697 1.00 97.44 90 VAL A CA 1
ATOM 678 C C . VAL A 1 90 ? 7.537 -2.332 7.291 1.00 97.44 90 VAL A C 1
ATOM 680 O O . VAL A 1 90 ? 8.246 -1.933 8.215 1.00 97.44 90 VAL A O 1
ATOM 683 N N . PHE A 1 91 ? 6.545 -1.607 6.783 1.00 97.88 91 PHE A N 1
ATOM 684 C CA . PHE A 1 91 ? 6.062 -0.376 7.393 1.00 97.88 91 PHE A CA 1
ATOM 685 C C . PHE A 1 91 ? 4.968 -0.705 8.413 1.00 97.88 91 PHE A C 1
ATOM 687 O O . PHE A 1 91 ? 3.971 -1.339 8.070 1.00 97.88 91 PHE A O 1
ATOM 694 N N . GLU A 1 92 ? 5.163 -0.296 9.664 1.00 98.06 92 GLU A N 1
ATOM 695 C CA . GLU A 1 92 ? 4.244 -0.579 10.769 1.00 98.06 92 GLU A CA 1
ATOM 696 C C . GLU A 1 92 ? 3.321 0.613 11.038 1.00 98.06 92 GLU A C 1
ATOM 698 O O . GLU A 1 92 ? 3.771 1.753 11.174 1.00 98.06 92 GLU A O 1
ATOM 703 N N . ILE A 1 93 ? 2.022 0.339 11.136 1.00 97.44 93 ILE A N 1
ATOM 704 C CA . ILE A 1 93 ? 0.982 1.314 11.457 1.00 97.44 93 ILE A CA 1
ATOM 705 C C . ILE A 1 93 ? 0.370 0.923 12.801 1.00 97.44 93 ILE A C 1
ATOM 707 O O . ILE A 1 93 ? -0.246 -0.135 12.931 1.00 97.44 93 ILE A O 1
ATOM 711 N N . ASP A 1 94 ? 0.534 1.796 13.791 1.00 96.25 94 ASP A N 1
ATOM 712 C CA . ASP A 1 94 ? -0.116 1.675 15.093 1.00 96.25 94 ASP A CA 1
ATOM 713 C C . ASP A 1 94 ? -1.588 2.100 14.987 1.00 96.25 94 ASP A C 1
ATOM 715 O O . ASP A 1 94 ? -1.901 3.239 14.623 1.00 96.25 94 ASP A O 1
ATOM 719 N N . THR A 1 95 ? -2.494 1.172 15.298 1.00 96.50 95 THR A N 1
ATOM 720 C CA . THR A 1 95 ? -3.940 1.399 15.206 1.00 96.50 95 THR A CA 1
ATOM 721 C C . THR A 1 95 ? -4.584 1.817 16.530 1.00 96.50 95 THR A C 1
ATOM 723 O O . THR A 1 95 ? -5.791 2.062 16.549 1.00 96.50 95 THR A O 1
ATOM 726 N N . GLU A 1 96 ? -3.828 1.955 17.628 1.00 95.69 96 GLU A N 1
ATOM 727 C CA . GLU A 1 96 ? -4.365 2.264 18.968 1.00 95.69 96 GLU A CA 1
ATOM 728 C C . GLU A 1 96 ? -5.210 3.547 18.978 1.00 95.69 96 GLU A C 1
ATOM 730 O O . GLU A 1 96 ? -6.287 3.602 19.574 1.00 95.69 96 GLU A O 1
ATOM 735 N N . SER A 1 97 ? -4.745 4.578 18.271 1.00 93.81 97 SER A N 1
ATOM 736 C CA . SER A 1 97 ? -5.417 5.883 18.200 1.00 93.81 97 SER A CA 1
ATOM 737 C C . SER A 1 97 ? -6.342 6.052 16.989 1.00 93.81 97 SER A C 1
ATOM 739 O O . SER A 1 97 ? -6.983 7.099 16.849 1.00 93.81 97 SER A O 1
ATOM 741 N N . MET A 1 98 ? -6.438 5.044 16.116 1.00 95.81 98 MET A N 1
ATOM 742 C CA . MET A 1 98 ? -7.275 5.117 14.920 1.00 95.81 98 MET A CA 1
ATOM 743 C C . MET A 1 98 ? -8.758 4.972 15.292 1.00 95.81 98 MET A C 1
ATOM 745 O O . MET A 1 98 ? -9.107 4.072 16.058 1.00 95.81 98 MET A O 1
ATOM 749 N N . PRO A 1 99 ? -9.657 5.831 14.773 1.00 97.06 99 PRO A N 1
ATOM 750 C CA . PRO A 1 99 ? -11.096 5.642 14.927 1.00 97.06 99 PRO A CA 1
ATOM 751 C C . PRO A 1 99 ? -11.565 4.268 14.428 1.00 97.06 99 PRO A C 1
ATOM 753 O O . PRO A 1 99 ? -10.994 3.696 13.510 1.00 97.06 99 PRO A O 1
ATOM 756 N N . LEU A 1 100 ? -12.651 3.744 14.998 1.00 98.06 100 LEU A N 1
ATOM 757 C CA . LEU A 1 100 ? -13.312 2.574 14.417 1.00 98.06 100 LEU A CA 1
ATOM 758 C C . LEU A 1 100 ? -13.967 2.957 13.085 1.00 98.06 100 LEU A C 1
ATOM 760 O O . LEU A 1 100 ? -14.601 4.012 12.985 1.00 98.06 100 LEU A O 1
ATOM 764 N N . GLY A 1 101 ? -13.894 2.070 12.094 1.00 97.69 101 GLY A N 1
ATOM 765 C CA . GLY A 1 101 ? -14.485 2.299 10.776 1.00 97.69 101 GLY A CA 1
ATOM 766 C C . GLY A 1 101 ? -13.505 2.094 9.629 1.00 97.69 101 GLY A C 1
ATOM 767 O O . GLY A 1 101 ? -12.509 1.395 9.770 1.00 97.69 101 GLY A O 1
ATOM 768 N N . ILE A 1 102 ? -13.850 2.641 8.462 1.00 97.88 102 ILE A N 1
ATOM 769 C CA . ILE A 1 102 ? -13.063 2.499 7.233 1.00 97.88 102 ILE A CA 1
ATOM 770 C C . ILE A 1 102 ? -12.136 3.705 7.084 1.00 97.88 102 ILE A C 1
ATOM 772 O O . ILE A 1 102 ? -12.602 4.843 7.077 1.00 97.88 102 ILE A O 1
ATOM 776 N N . HIS A 1 103 ? -10.858 3.409 6.889 1.00 97.81 103 HIS A N 1
ATOM 777 C CA . HIS A 1 103 ? -9.781 4.327 6.545 1.00 97.81 103 HIS A CA 1
ATOM 778 C C . HIS A 1 103 ? -9.236 3.993 5.162 1.00 97.81 103 HIS A C 1
ATOM 780 O O . HIS A 1 103 ? -9.398 2.871 4.678 1.00 97.81 103 HIS A O 1
ATOM 786 N N . LEU A 1 104 ? -8.569 4.948 4.527 1.00 97.75 104 LEU A N 1
ATOM 787 C CA . LEU A 1 104 ? -7.922 4.756 3.235 1.00 97.75 104 LEU A CA 1
ATOM 788 C C . LEU A 1 104 ? -6.403 4.704 3.411 1.00 97.75 104 LEU A C 1
ATOM 790 O O . LEU A 1 104 ? -5.778 5.732 3.667 1.00 97.75 104 LEU A O 1
ATOM 794 N N . LEU A 1 105 ? -5.808 3.524 3.239 1.00 97.50 105 LEU A N 1
ATOM 795 C CA . LEU A 1 105 ? -4.358 3.368 3.142 1.00 97.50 105 LEU A CA 1
ATOM 796 C C . LEU A 1 105 ? -3.932 3.565 1.691 1.00 97.50 105 LEU A C 1
ATOM 798 O O . LEU A 1 105 ? -4.471 2.926 0.791 1.00 97.50 105 LEU A O 1
ATOM 802 N N . GLN A 1 106 ? -2.944 4.419 1.463 1.00 97.19 106 GLN A N 1
ATOM 803 C CA . GLN A 1 106 ? -2.413 4.701 0.134 1.00 97.19 106 GLN A CA 1
ATOM 804 C C . GLN A 1 106 ? -0.893 4.641 0.174 1.00 97.19 106 GLN A C 1
ATOM 806 O O . GLN A 1 106 ? -0.273 4.997 1.178 1.00 97.19 106 GLN A O 1
ATOM 811 N N . ALA A 1 107 ? -0.280 4.255 -0.937 1.00 96.69 107 ALA A N 1
ATOM 812 C CA . ALA A 1 107 ? 1.151 4.427 -1.111 1.00 96.69 107 ALA A CA 1
ATOM 813 C C . ALA A 1 107 ? 1.494 4.850 -2.533 1.00 96.69 107 ALA A C 1
ATOM 815 O O . ALA A 1 107 ? 0.828 4.463 -3.495 1.00 96.69 107 ALA A O 1
ATOM 816 N N . GLN A 1 108 ? 2.574 5.616 -2.649 1.00 96.38 108 GLN A N 1
ATOM 817 C CA . GLN A 1 108 ? 3.172 6.000 -3.921 1.00 96.38 108 GLN A CA 1
ATOM 818 C C . GLN A 1 108 ? 4.686 5.799 -3.876 1.00 96.38 108 GLN A C 1
ATOM 820 O O . GLN A 1 108 ? 5.323 6.006 -2.839 1.00 96.38 108 GLN A O 1
ATOM 825 N N . MET A 1 109 ? 5.264 5.422 -5.009 1.00 96.94 109 MET A N 1
ATOM 826 C CA . MET A 1 109 ? 6.687 5.109 -5.119 1.00 96.94 109 MET A CA 1
ATOM 827 C C . MET A 1 109 ? 7.177 5.319 -6.553 1.00 96.94 109 MET A C 1
ATOM 829 O O . MET A 1 109 ? 6.466 4.956 -7.490 1.00 96.94 109 MET A O 1
ATOM 833 N N . PRO A 1 110 ? 8.383 5.860 -6.774 1.00 96.69 110 PRO A N 1
ATOM 834 C CA . PRO A 1 110 ? 8.956 5.886 -8.109 1.00 96.69 110 PRO A CA 1
ATOM 835 C C . PRO A 1 110 ? 9.435 4.482 -8.506 1.00 96.69 110 PRO A C 1
ATOM 837 O O . PRO A 1 110 ? 9.969 3.730 -7.687 1.00 96.69 110 PRO A O 1
ATOM 840 N N . VAL A 1 111 ? 9.262 4.149 -9.779 1.00 96.12 111 VAL A N 1
ATOM 841 C CA . VAL A 1 111 ? 9.668 2.891 -10.408 1.00 96.12 111 VAL A CA 1
ATOM 842 C C . VAL A 1 111 ? 10.692 3.213 -11.489 1.00 96.12 111 VAL A C 1
ATOM 844 O O . VAL A 1 111 ? 10.421 3.979 -12.419 1.00 96.12 111 VAL A O 1
ATOM 847 N N . TYR A 1 112 ? 11.871 2.613 -11.365 1.00 95.56 112 TYR A N 1
ATOM 848 C CA . TYR A 1 112 ? 12.985 2.779 -12.289 1.00 95.56 112 TYR A CA 1
ATOM 849 C C . TYR A 1 112 ? 13.223 1.461 -13.015 1.00 95.56 112 TYR A C 1
ATOM 851 O O . TYR A 1 112 ? 13.541 0.467 -12.371 1.00 95.56 112 TYR A O 1
ATOM 859 N N . VAL A 1 113 ? 13.097 1.444 -14.341 1.00 96.06 113 VAL A N 1
ATOM 860 C CA . VAL A 1 113 ? 13.453 0.286 -15.174 1.00 96.06 113 VAL A CA 1
ATOM 861 C C . VAL A 1 113 ? 14.298 0.780 -16.341 1.00 96.06 113 VAL A C 1
ATOM 863 O O . VAL A 1 113 ? 13.978 1.800 -16.956 1.00 96.06 113 VAL A O 1
ATOM 866 N N . VAL A 1 114 ? 15.405 0.095 -16.625 1.00 94.56 114 VAL A N 1
ATOM 867 C CA . VAL A 1 114 ? 16.310 0.461 -17.722 1.00 94.56 114 VAL A CA 1
ATOM 868 C C . VAL A 1 114 ? 15.538 0.479 -19.041 1.00 94.56 114 VAL A C 1
ATOM 870 O O . VAL A 1 114 ? 14.722 -0.392 -19.291 1.00 94.56 114 VAL A O 1
ATOM 873 N N . ASN A 1 115 ? 15.797 1.480 -19.888 1.00 92.19 115 ASN A N 1
ATOM 874 C CA . ASN A 1 115 ? 15.088 1.734 -21.151 1.00 92.19 115 ASN A CA 1
ATOM 875 C C . ASN A 1 115 ? 13.626 2.195 -21.018 1.00 92.19 115 ASN A C 1
ATOM 877 O O . ASN A 1 115 ? 12.968 2.331 -22.051 1.00 92.19 115 ASN A O 1
ATOM 881 N N . TYR A 1 116 ? 13.118 2.478 -19.817 1.00 90.56 116 TYR A N 1
ATOM 882 C CA . TYR A 1 116 ? 11.780 3.042 -19.610 1.00 90.56 116 TYR A CA 1
ATOM 883 C C . TYR A 1 116 ? 11.865 4.458 -19.018 1.00 90.56 116 TYR A C 1
ATOM 885 O O . TYR A 1 116 ? 12.829 4.779 -18.315 1.00 90.56 116 TYR A O 1
ATOM 893 N N . PRO A 1 117 ? 10.874 5.327 -19.285 1.00 90.25 117 PRO A N 1
ATOM 894 C CA . PRO A 1 117 ? 10.711 6.561 -18.527 1.00 90.25 117 PRO A CA 1
ATOM 895 C C . PRO A 1 117 ? 10.505 6.255 -17.036 1.00 90.25 117 PRO A C 1
ATOM 897 O O . PRO A 1 117 ? 10.041 5.177 -16.659 1.00 90.25 117 PRO A O 1
ATOM 900 N N . ILE A 1 118 ? 10.820 7.229 -16.176 1.00 91.06 118 ILE A N 1
ATOM 901 C CA . ILE A 1 118 ? 10.525 7.117 -14.743 1.00 91.06 118 ILE A CA 1
ATOM 902 C C . ILE A 1 118 ? 9.009 7.015 -14.577 1.00 91.06 118 ILE A C 1
ATOM 904 O O . ILE A 1 118 ? 8.271 7.949 -14.901 1.00 91.06 118 ILE A O 1
ATOM 908 N N . CYS A 1 119 ? 8.566 5.882 -14.050 1.00 93.06 119 CYS A N 1
ATOM 909 C CA . CYS A 1 119 ? 7.168 5.619 -13.753 1.00 93.06 119 CYS A CA 1
ATOM 910 C C . CYS A 1 119 ? 6.927 5.714 -12.248 1.00 93.06 119 CYS A C 1
ATOM 912 O O . CYS A 1 119 ? 7.854 5.872 -11.453 1.00 93.06 119 CYS A O 1
ATOM 914 N N . TRP A 1 120 ? 5.667 5.629 -11.857 1.00 93.75 120 TRP A N 1
ATOM 915 C CA . TRP A 1 120 ? 5.243 5.640 -10.473 1.00 93.75 120 TRP A CA 1
ATOM 916 C C . TRP A 1 120 ? 4.287 4.491 -10.217 1.00 93.75 120 TRP A C 1
ATOM 918 O O . TRP A 1 120 ? 3.325 4.289 -10.959 1.00 93.75 120 TRP A O 1
ATOM 928 N N . GLY A 1 121 ? 4.577 3.741 -9.163 1.00 94.12 121 GLY A N 1
ATOM 929 C CA . GLY A 1 121 ? 3.657 2.786 -8.584 1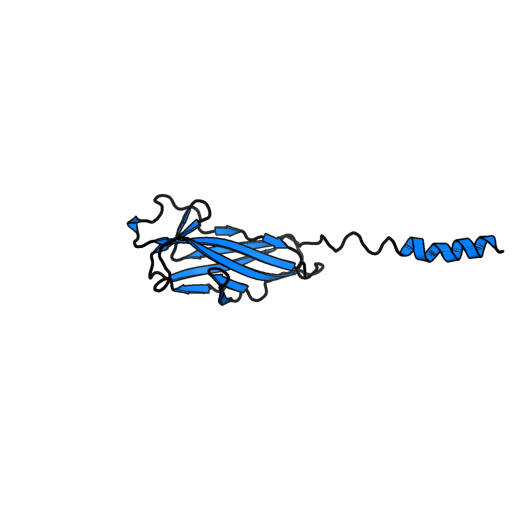.00 94.12 121 GLY A CA 1
ATOM 930 C C . GLY A 1 121 ? 2.700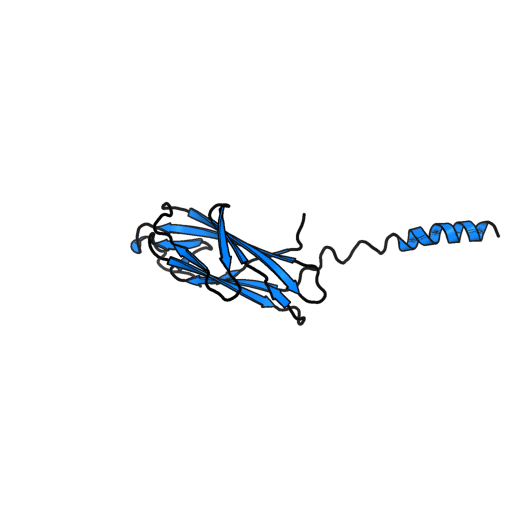 3.487 -7.630 1.00 94.12 121 GLY A C 1
ATOM 931 O O . GLY A 1 121 ? 3.109 4.403 -6.908 1.00 94.12 121 GLY A O 1
ATOM 932 N N . TYR A 1 122 ? 1.460 3.008 -7.589 1.00 93.88 122 TYR A N 1
ATOM 933 C CA . TYR A 1 122 ? 0.430 3.457 -6.657 1.00 93.88 122 TYR A CA 1
ATOM 934 C C . TYR A 1 122 ? -0.449 2.293 -6.210 1.00 93.88 122 TYR A C 1
ATOM 936 O O . TYR A 1 122 ? -0.773 1.405 -7.005 1.00 93.88 122 TYR A O 1
ATOM 944 N N . PHE A 1 123 ? -0.897 2.335 -4.961 1.00 93.31 123 PHE A N 1
ATOM 945 C CA . PHE A 1 123 ? -2.036 1.542 -4.515 1.00 93.31 123 PHE A CA 1
ATOM 946 C C . PHE A 1 123 ? -2.885 2.316 -3.514 1.00 93.31 123 PHE A C 1
ATOM 948 O O . PHE A 1 123 ? -2.373 3.173 -2.789 1.00 93.31 123 PHE A O 1
ATOM 955 N N . ASP A 1 124 ? -4.161 1.959 -3.446 1.00 94.62 124 ASP A N 1
ATOM 956 C CA . ASP A 1 124 ? -5.101 2.405 -2.435 1.00 94.62 124 ASP A CA 1
ATOM 957 C C . ASP A 1 124 ? -5.957 1.230 -1.947 1.00 94.62 124 ASP A C 1
ATOM 959 O O . ASP A 1 124 ? -6.490 0.444 -2.726 1.00 94.62 124 ASP A O 1
ATOM 963 N N . TYR A 1 125 ? -6.047 1.063 -0.630 1.00 94.50 125 TYR A N 1
ATOM 964 C CA . TYR A 1 125 ? -6.812 -0.018 -0.022 1.00 94.50 125 TYR A CA 1
ATOM 965 C C . TYR A 1 125 ? -7.597 0.479 1.187 1.00 94.50 125 TYR A C 1
ATOM 967 O O . TYR A 1 125 ? -7.040 1.170 2.046 1.00 94.50 125 TYR A O 1
ATOM 975 N N . PRO A 1 126 ? -8.889 0.123 1.292 1.00 96.94 126 PRO A N 1
ATOM 976 C CA . PRO A 1 126 ? -9.650 0.375 2.500 1.00 96.94 126 PRO A CA 1
ATOM 977 C C . PRO A 1 126 ? -9.127 -0.499 3.647 1.00 96.94 126 PRO A C 1
ATOM 979 O O . PRO A 1 126 ? -8.988 -1.717 3.512 1.00 96.94 126 PRO A O 1
ATOM 982 N N . VAL A 1 127 ? -8.884 0.130 4.792 1.00 97.56 127 VAL A N 1
ATOM 983 C CA . VAL A 1 127 ? -8.545 -0.513 6.063 1.00 97.56 127 VAL A CA 1
ATOM 984 C C . VAL A 1 127 ? -9.716 -0.316 7.014 1.00 97.56 127 VAL A C 1
ATOM 986 O O . VAL A 1 127 ? -10.021 0.807 7.405 1.00 97.56 127 VAL A O 1
ATOM 989 N N . LYS A 1 128 ? -10.395 -1.395 7.389 1.00 97.94 128 LYS A N 1
ATOM 990 C CA . LYS A 1 128 ? -11.447 -1.386 8.395 1.00 97.94 128 LYS A CA 1
ATOM 991 C C . LYS A 1 128 ? -10.868 -1.715 9.769 1.00 97.94 128 LYS A C 1
ATOM 993 O O . LYS A 1 128 ? -10.513 -2.862 10.040 1.00 97.94 128 LYS A O 1
ATOM 998 N N . VAL A 1 129 ? -10.834 -0.713 10.641 1.00 98.06 129 VAL A N 1
ATOM 999 C CA . VAL A 1 129 ? -10.500 -0.878 12.057 1.00 98.06 129 VAL A CA 1
ATOM 1000 C C . VAL A 1 129 ? -11.745 -1.343 12.803 1.00 98.06 129 VAL A C 1
ATOM 1002 O O . VAL A 1 129 ? -12.792 -0.684 12.762 1.00 98.06 129 VAL A O 1
ATOM 1005 N N . VAL A 1 130 ? -11.637 -2.490 13.467 1.00 98.19 130 VAL A N 1
ATOM 1006 C CA . VAL A 1 130 ? -12.718 -3.102 14.247 1.00 98.19 130 VAL A CA 1
ATOM 1007 C C . VAL A 1 130 ? -12.395 -3.116 15.738 1.00 98.19 130 VAL A C 1
ATOM 1009 O O . VAL A 1 130 ? -11.235 -3.015 16.129 1.00 98.19 130 VAL A O 1
ATOM 1012 N N . ALA A 1 131 ? -13.422 -3.211 16.582 1.00 97.06 131 ALA A N 1
ATOM 1013 C CA . ALA A 1 131 ? -13.249 -3.091 18.028 1.00 97.06 131 ALA A CA 1
ATOM 1014 C C . ALA A 1 131 ? -12.635 -4.349 18.658 1.00 97.06 131 ALA A C 1
ATOM 1016 O O . ALA A 1 131 ? -11.927 -4.251 19.658 1.00 97.06 131 ALA A O 1
ATOM 1017 N N . SER A 1 132 ? -12.924 -5.531 18.107 1.00 96.38 132 SER A N 1
ATOM 1018 C CA . SER A 1 132 ? -12.414 -6.802 18.619 1.00 96.38 132 SER A CA 1
ATOM 1019 C C . SER A 1 132 ? -12.237 -7.840 17.510 1.00 96.38 132 SER A C 1
ATOM 1021 O O . SER A 1 132 ? -12.680 -7.659 16.377 1.00 96.38 132 SER A O 1
ATOM 1023 N N . ALA A 1 133 ? -11.603 -8.962 17.855 1.00 94.50 133 ALA A N 1
ATOM 1024 C CA . ALA A 1 133 ? -11.411 -10.085 16.942 1.00 94.50 133 ALA A CA 1
ATOM 1025 C C . ALA A 1 133 ? -12.730 -10.727 16.462 1.00 94.50 133 ALA A C 1
ATOM 1027 O O . ALA A 1 133 ? -12.744 -11.321 15.389 1.00 94.50 133 ALA A O 1
ATOM 1028 N N . ASP A 1 134 ? -13.829 -10.585 17.214 1.00 95.25 134 ASP A N 1
ATOM 1029 C CA . ASP A 1 134 ? -15.146 -11.129 16.842 1.00 95.25 134 ASP A CA 1
ATOM 1030 C C . ASP A 1 134 ? -15.762 -10.407 15.628 1.00 95.25 134 ASP A C 1
ATOM 1032 O O . ASP A 1 134 ? -16.663 -10.933 14.979 1.00 95.25 134 ASP A O 1
ATOM 1036 N N . ASP A 1 135 ? -15.272 -9.205 15.313 1.00 95.12 135 ASP A N 1
ATOM 1037 C CA . ASP A 1 135 ? -15.714 -8.393 14.176 1.00 95.12 135 ASP A CA 1
ATOM 1038 C C . ASP A 1 135 ? -14.881 -8.648 12.898 1.00 95.12 135 ASP A C 1
ATOM 1040 O O . ASP A 1 135 ? -15.095 -7.993 11.866 1.00 95.12 135 ASP A O 1
ATOM 1044 N N . LEU A 1 136 ? -13.903 -9.561 12.956 1.00 94.75 136 LEU A N 1
ATOM 1045 C CA . LEU A 1 136 ? -13.108 -9.974 11.800 1.00 94.75 136 LEU A CA 1
ATOM 1046 C C . LEU A 1 136 ? -13.911 -10.912 10.879 1.00 94.75 136 LEU A C 1
ATOM 1048 O O . LEU A 1 136 ? -14.798 -11.632 11.332 1.00 94.75 136 LEU A O 1
ATOM 1052 N N . PRO A 1 137 ? -13.610 -10.940 9.570 1.00 94.44 137 PRO A N 1
ATOM 1053 C CA . PRO A 1 137 ? -14.263 -11.856 8.642 1.00 94.44 137 PRO A CA 1
ATOM 1054 C C . PRO A 1 137 ? -13.907 -13.324 8.937 1.00 94.44 137 PRO A C 1
ATOM 1056 O O . PRO A 1 137 ? -12.734 -13.673 9.053 1.00 94.44 137 PRO A O 1
ATOM 1059 N N . ASP A 1 138 ? -14.915 -14.204 8.947 1.00 88.88 138 ASP A N 1
ATOM 1060 C CA . ASP A 1 138 ? -14.758 -15.642 9.243 1.00 88.88 138 ASP A CA 1
ATOM 1061 C C . ASP A 1 138 ? -13.891 -16.404 8.227 1.00 88.88 138 ASP A C 1
ATOM 1063 O O . ASP A 1 138 ? -13.315 -17.448 8.529 1.00 88.88 138 ASP A O 1
ATOM 1067 N N . THR A 1 139 ? -13.849 -15.937 6.976 1.00 91.62 139 THR A N 1
ATOM 1068 C CA . THR A 1 139 ? -13.104 -16.585 5.885 1.00 91.62 139 THR A CA 1
ATOM 1069 C C . THR A 1 139 ? -12.246 -15.555 5.160 1.00 91.62 139 THR A C 1
ATOM 1071 O O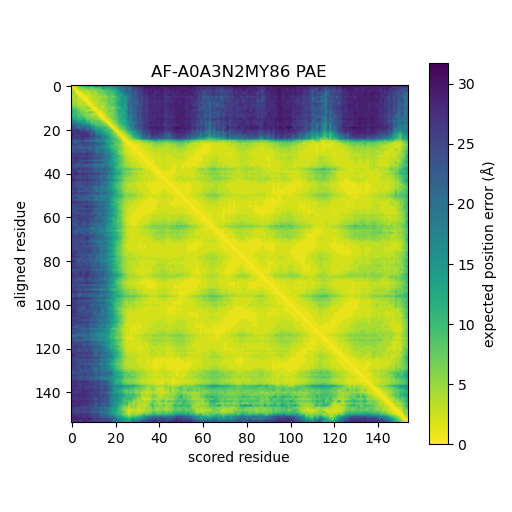 . THR A 1 139 ? -12.687 -15.029 4.131 1.00 91.62 139 THR A O 1
ATOM 1074 N N . PRO A 1 140 ? -11.055 -15.241 5.700 1.00 88.25 140 PRO A N 1
ATOM 1075 C CA . PRO A 1 140 ? -10.110 -14.340 5.062 1.00 88.25 140 PRO A CA 1
ATOM 1076 C C . PRO A 1 140 ? -9.644 -14.832 3.693 1.00 88.25 140 PRO A C 1
ATOM 1078 O O . PRO A 1 140 ? -9.545 -16.036 3.448 1.00 88.25 140 PRO A O 1
ATOM 1081 N N . ASP A 1 141 ? -9.322 -13.879 2.831 1.00 91.75 141 ASP A N 1
ATOM 1082 C CA . ASP A 1 141 ? -8.612 -14.098 1.578 1.00 91.75 141 ASP A CA 1
ATOM 1083 C C . ASP A 1 141 ? -7.087 -14.004 1.819 1.00 91.75 141 ASP A C 1
ATOM 1085 O O . ASP A 1 141 ? -6.629 -13.610 2.896 1.00 91.75 141 ASP A O 1
ATOM 1089 N N . GLU A 1 142 ? -6.282 -14.346 0.809 1.00 86.62 142 GLU A N 1
ATOM 1090 C CA . GLU A 1 142 ? -4.823 -14.186 0.874 1.00 86.62 142 GLU A CA 1
ATOM 1091 C C . GLU A 1 142 ? -4.445 -12.714 1.119 1.00 86.62 142 GLU A C 1
ATOM 1093 O O . GLU A 1 142 ? -4.976 -11.837 0.434 1.00 86.62 142 GLU A O 1
ATOM 1098 N N . PRO A 1 143 ? -3.488 -12.404 2.016 1.00 84.12 143 PRO A N 1
ATOM 1099 C CA . PRO A 1 143 ? -3.137 -11.035 2.397 1.00 84.12 143 PRO A CA 1
ATOM 1100 C C . PRO A 1 143 ? -2.217 -10.356 1.368 1.00 84.12 143 PRO A C 1
ATOM 1102 O O . PRO A 1 143 ? -1.317 -9.600 1.727 1.00 84.12 143 PRO A O 1
ATOM 1105 N N . THR A 1 144 ? -2.419 -10.658 0.082 1.00 83.69 144 THR A N 1
ATOM 1106 C CA . THR A 1 144 ? -1.666 -10.088 -1.033 1.00 83.69 144 THR A CA 1
ATOM 1107 C C . THR A 1 144 ? -2.518 -9.120 -1.840 1.00 83.69 144 THR A C 1
ATOM 1109 O O . THR A 1 144 ? -3.620 -9.428 -2.289 1.00 83.69 144 THR A O 1
ATOM 1112 N N . ILE A 1 145 ? -1.939 -7.959 -2.085 1.00 83.50 145 ILE A N 1
ATOM 1113 C CA . ILE A 1 145 ? -2.509 -6.819 -2.784 1.00 83.50 145 ILE A CA 1
ATOM 1114 C C . ILE A 1 145 ? -1.669 -6.533 -4.032 1.00 83.50 145 ILE A C 1
ATOM 1116 O O . ILE A 1 145 ? -0.454 -6.737 -4.026 1.00 83.50 145 ILE A O 1
ATOM 1120 N N . THR A 1 146 ? -2.305 -6.037 -5.097 1.00 84.75 146 THR A N 1
ATOM 1121 C CA . THR A 1 146 ? -1.615 -5.611 -6.323 1.00 84.75 146 THR A CA 1
ATOM 1122 C C . THR A 1 146 ? -1.840 -4.125 -6.585 1.00 84.75 146 THR A C 1
ATOM 1124 O O . THR A 1 146 ? -2.980 -3.679 -6.674 1.00 84.75 146 THR A O 1
ATOM 1127 N N . GLY A 1 147 ? -0.753 -3.368 -6.722 1.00 79.50 147 GLY A N 1
ATOM 1128 C CA . GLY A 1 147 ? -0.777 -1.965 -7.129 1.00 79.50 147 GLY A CA 1
ATOM 1129 C C . GLY A 1 147 ? -0.709 -1.782 -8.645 1.00 79.50 147 GLY A C 1
ATOM 1130 O O . GLY A 1 147 ? -0.445 -2.718 -9.401 1.00 79.50 147 GLY A O 1
ATOM 1131 N N . SER A 1 148 ? -0.920 -0.546 -9.083 1.00 84.81 148 SER A N 1
ATOM 1132 C CA . SER A 1 148 ? -0.796 -0.127 -10.482 1.00 84.81 148 SER A CA 1
ATOM 1133 C C . SER A 1 148 ? 0.495 0.655 -10.708 1.00 84.81 148 SER A C 1
ATOM 1135 O O . SER A 1 148 ? 1.057 1.214 -9.767 1.00 84.81 148 SER A O 1
ATOM 1137 N N . VAL A 1 149 ? 0.961 0.711 -11.956 1.00 80.38 149 VAL A N 1
ATOM 1138 C CA . VAL A 1 149 ? 2.093 1.547 -12.370 1.00 80.38 149 VAL A CA 1
ATOM 1139 C C . VAL A 1 149 ? 1.667 2.424 -13.538 1.00 80.38 149 VAL A C 1
ATOM 1141 O O . VAL A 1 149 ? 1.035 1.947 -14.477 1.00 80.38 149 VAL A O 1
ATOM 1144 N N . THR A 1 150 ? 2.008 3.709 -13.482 1.00 82.62 150 THR A N 1
ATOM 1145 C CA . THR A 1 150 ? 1.736 4.682 -14.548 1.00 82.62 150 THR A CA 1
ATOM 1146 C C . THR A 1 150 ? 2.926 5.611 -14.751 1.00 82.62 150 THR A C 1
ATOM 1148 O O . THR A 1 150 ? 3.762 5.785 -13.865 1.00 82.62 150 THR A O 1
ATOM 1151 N N . ILE A 1 151 ? 3.001 6.246 -15.917 1.00 78.25 151 ILE A N 1
ATOM 1152 C CA . ILE A 1 151 ? 3.883 7.396 -16.125 1.00 78.25 151 ILE A CA 1
ATOM 1153 C C . ILE A 1 151 ? 3.389 8.543 -15.234 1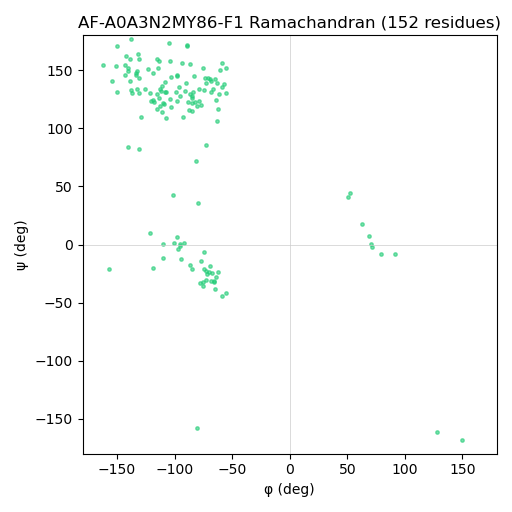.00 78.25 151 ILE A C 1
ATOM 1155 O O . ILE A 1 151 ? 2.181 8.704 -15.028 1.00 78.25 151 ILE A O 1
ATOM 1159 N N . LYS A 1 152 ? 4.324 9.318 -14.671 1.00 62.09 152 LYS A N 1
ATOM 1160 C CA . LYS A 1 152 ? 3.992 10.519 -13.901 1.00 62.09 152 LYS A CA 1
ATOM 1161 C C . LYS A 1 152 ? 3.299 11.517 -14.831 1.00 62.09 152 LYS A C 1
ATOM 1163 O O . LYS A 1 152 ? 3.967 12.133 -15.654 1.00 62.09 152 LYS A O 1
ATOM 1168 N N . ASN A 1 153 ? 1.990 11.681 -14.696 1.00 53.44 153 ASN A N 1
ATOM 1169 C CA . ASN A 1 153 ? 1.307 12.813 -15.307 1.00 53.44 153 ASN A CA 1
ATOM 1170 C C . ASN A 1 153 ? 1.438 13.992 -14.337 1.00 53.44 153 ASN A C 1
ATOM 1172 O O . ASN A 1 153 ? 0.975 13.896 -13.199 1.00 53.44 153 ASN A O 1
ATOM 1176 N N . ASP A 1 154 ? 2.159 15.032 -14.758 1.00 45.03 154 ASP A N 1
ATOM 1177 C CA . ASP A 1 154 ? 2.241 16.315 -14.046 1.00 45.03 154 ASP A CA 1
ATOM 1178 C C . ASP A 1 154 ? 0.882 17.036 -14.006 1.00 45.03 154 ASP A C 1
ATOM 1180 O O . ASP A 1 154 ? 0.125 16.958 -15.005 1.00 45.03 154 ASP A O 1
#

Solvent-accessible surface area (backbone atoms only — not comparable to full-atom values): 8771 Å² total; per-residue (Å²): 116,74,72,58,55,60,54,61,67,47,48,63,63,69,60,64,68,76,80,73,85,69,74,94,74,49,62,75,57,53,42,37,38,34,41,54,39,66,48,48,22,46,97,81,28,39,36,32,38,53,58,40,52,39,32,42,28,45,45,76,49,78,70,67,87,56,65,66,52,69,48,62,34,38,35,25,50,72,84,40,80,74,50,72,42,50,69,76,44,69,42,75,42,80,26,64,85,52,71,78,43,80,42,41,40,34,40,42,25,45,33,45,41,65,100,42,63,71,26,30,35,38,43,77,41,44,33,35,32,29,88,41,76,88,73,52,75,95,74,59,50,75,47,67,46,78,36,50,70,40,65,73,79,130

Foldseek 3Di:
DVVVVVVVVCVVVVVVPPPDDPQQFQWFPKKKKKFWDQFFADPQETEHEAQTKIKIFIDMDGDRPFDKDKDKKWKDKQNHTPDIDGPRDIDIDGRNPPDAAKIKIKIKIWIDTPPHDTKMKIDITIYGHDHDPVPGDPDTDGRMDIIDIHHDDD